Protein AF-A0A1Q5HH75-F1 (afdb_monomer_lite)

pLDDT: mean 80.64, std 16.82, range [31.92, 96.19]

Radius of gyration: 14.9 Å; chains: 1; bounding box: 27×27×46 Å

Sequence (94 aa):
MHELPAGVLWGADGATPAQCAEMLDGLDEFARTCARLGLDDHTGFIEECRWHFDHYPHYLSRRRHVADYPTYIRNRRGPMRVSSPPTPDWLRRR

Foldseek 3Di:
DVDPPQCPPAGNLGQELVNLVVQLVVLVVVVVVCVVVVVVQQVQLSVLSNVCSVCSNVCVVCVVPAPDDCRVCVVVVHDSDRDDGDDDPVNVPD

Structure (mmCIF, N/CA/C/O backbone):
data_AF-A0A1Q5HH75-F1
#
_entry.id   AF-A0A1Q5HH75-F1
#
loop_
_atom_site.group_PDB
_atom_site.id
_atom_site.type_symbol
_atom_site.label_atom_id
_atom_site.label_alt_id
_atom_site.label_comp_id
_atom_site.label_asym_id
_atom_site.label_entity_id
_atom_site.label_seq_id
_atom_site.pdbx_PDB_ins_code
_atom_site.Cartn_x
_atom_site.Cartn_y
_atom_site.Cartn_z
_atom_site.occupancy
_atom_site.B_iso_or_equiv
_atom_site.auth_seq_id
_atom_site.auth_comp_id
_atom_site.auth_asym_id
_atom_site.auth_atom_id
_atom_site.pdbx_PDB_model_num
ATOM 1 N N . MET A 1 1 ? 1.129 13.281 -5.343 1.00 41.28 1 MET A N 1
ATOM 2 C CA . MET A 1 1 ? 1.696 12.100 -6.010 1.00 41.28 1 MET A CA 1
ATOM 3 C C . MET A 1 1 ? 1.653 12.317 -7.514 1.00 41.28 1 MET A C 1
ATOM 5 O O . MET A 1 1 ? 0.589 12.107 -8.074 1.00 41.28 1 MET A O 1
ATOM 9 N N . HIS A 1 2 ? 2.630 12.807 -8.275 1.00 31.92 2 HIS A N 1
ATOM 10 C CA . HIS A 1 2 ? 3.999 13.276 -8.035 1.00 31.92 2 HIS A CA 1
ATOM 11 C C . HIS A 1 2 ? 4.511 13.061 -6.622 1.00 31.92 2 HIS A C 1
ATOM 13 O O . HIS A 1 2 ? 4.019 13.700 -5.696 1.00 31.92 2 HIS A O 1
ATOM 19 N N . GLU A 1 3 ? 5.407 12.082 -6.517 1.00 33.78 3 GLU A N 1
ATOM 20 C CA . GLU A 1 3 ? 6.104 11.629 -5.313 1.00 33.78 3 GLU A CA 1
ATOM 21 C C . GLU A 1 3 ? 5.314 10.615 -4.464 1.00 33.78 3 GLU A C 1
ATOM 23 O O . GLU A 1 3 ? 4.792 10.916 -3.399 1.00 33.78 3 GLU A O 1
ATOM 28 N N . LEU A 1 4 ? 5.252 9.363 -4.942 1.00 40.28 4 LEU A N 1
ATOM 29 C CA . LEU A 1 4 ? 5.724 8.285 -4.062 1.00 40.28 4 LEU A CA 1
ATOM 30 C C . LEU A 1 4 ? 7.174 8.662 -3.732 1.00 40.28 4 LEU A C 1
ATOM 32 O O . LEU A 1 4 ? 7.868 9.046 -4.682 1.00 40.28 4 LEU A O 1
ATOM 36 N N . PRO A 1 5 ? 7.632 8.625 -2.468 1.00 38.31 5 PRO A N 1
ATOM 37 C CA . PRO A 1 5 ? 9.001 8.997 -2.151 1.00 38.31 5 PRO A CA 1
ATOM 38 C C . PRO A 1 5 ? 9.899 8.228 -3.105 1.00 38.31 5 PRO A C 1
ATOM 40 O O . PRO A 1 5 ? 9.800 7.001 -3.177 1.00 38.31 5 PRO A O 1
ATOM 43 N N . ALA A 1 6 ? 10.685 8.949 -3.900 1.00 40.44 6 ALA A N 1
ATOM 44 C CA . ALA A 1 6 ? 11.698 8.344 -4.732 1.00 40.44 6 ALA A CA 1
ATOM 45 C C . ALA A 1 6 ? 12.563 7.481 -3.807 1.00 40.44 6 ALA A C 1
ATOM 47 O O . ALA A 1 6 ? 13.372 7.992 -3.045 1.00 40.44 6 ALA A O 1
ATOM 48 N N . GLY A 1 7 ? 12.320 6.174 -3.806 1.00 46.25 7 GLY A N 1
ATOM 49 C CA . GLY A 1 7 ? 13.250 5.210 -3.268 1.00 46.25 7 GLY A CA 1
ATOM 50 C C . GLY A 1 7 ? 13.634 5.291 -1.798 1.00 46.25 7 GLY A C 1
ATOM 51 O O . GLY A 1 7 ? 14.804 5.062 -1.524 1.00 46.25 7 GLY A O 1
ATOM 52 N N . VAL A 1 8 ? 12.721 5.547 -0.857 1.00 49.44 8 VAL A N 1
ATOM 53 C CA . VAL A 1 8 ? 13.107 5.507 0.574 1.00 49.44 8 VAL A CA 1
ATOM 54 C C . VAL A 1 8 ? 13.600 4.116 1.001 1.00 49.44 8 VAL A C 1
ATOM 56 O O . VAL A 1 8 ? 14.457 4.026 1.871 1.00 49.44 8 VAL A O 1
ATOM 59 N N . LEU A 1 9 ? 13.133 3.043 0.351 1.00 49.50 9 LEU A N 1
ATOM 60 C CA . LEU A 1 9 ? 13.687 1.699 0.552 1.00 49.50 9 LEU A CA 1
ATOM 61 C C . LEU A 1 9 ? 14.596 1.245 -0.600 1.00 49.50 9 LEU A C 1
ATOM 63 O O . LEU A 1 9 ? 15.668 0.716 -0.335 1.00 49.50 9 LEU A O 1
ATOM 67 N N . TRP A 1 10 ? 14.210 1.465 -1.867 1.00 53.69 10 TRP A N 1
ATOM 68 C CA . TRP A 1 10 ? 14.847 0.754 -2.992 1.00 53.69 10 TRP A CA 1
ATOM 69 C C . TRP A 1 10 ? 15.206 1.597 -4.233 1.00 53.69 10 TRP A C 1
ATOM 71 O O . TRP A 1 10 ? 15.608 1.043 -5.249 1.00 53.69 10 TRP A O 1
ATOM 81 N N . GLY A 1 11 ? 15.103 2.927 -4.193 1.00 55.44 11 GLY A N 1
ATOM 82 C CA . GLY A 1 11 ? 15.262 3.764 -5.399 1.00 55.44 11 GLY A CA 1
ATOM 83 C C . GLY A 1 11 ? 13.981 3.911 -6.244 1.00 55.44 11 GLY A C 1
ATOM 84 O O . GLY A 1 11 ? 12.948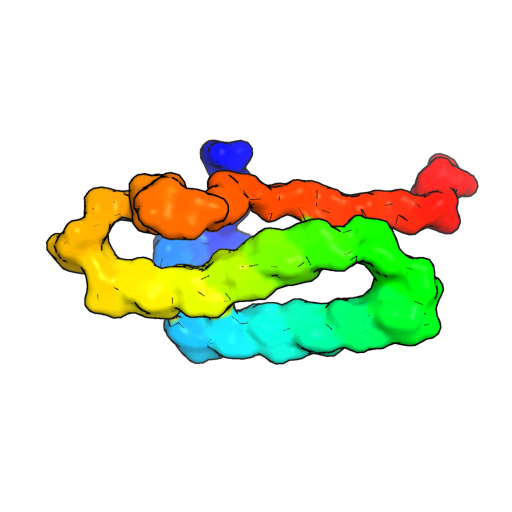 3.294 -5.968 1.00 55.44 11 GLY A O 1
ATOM 85 N N . ALA A 1 12 ? 14.033 4.763 -7.274 1.00 52.97 12 ALA A N 1
ATOM 86 C CA . ALA A 1 12 ? 12.974 4.849 -8.282 1.00 52.97 12 ALA A CA 1
ATOM 87 C C . ALA A 1 12 ? 12.912 3.527 -9.070 1.00 52.97 12 ALA A C 1
ATOM 89 O O . ALA A 1 12 ? 13.931 3.059 -9.566 1.00 52.97 12 ALA A O 1
ATOM 90 N N . ASP A 1 13 ? 11.725 2.923 -9.149 1.00 60.81 13 ASP A N 1
ATOM 91 C CA . ASP A 1 13 ? 11.486 1.572 -9.685 1.00 60.81 13 ASP A CA 1
ATOM 92 C C . ASP A 1 13 ? 12.143 0.401 -8.926 1.00 60.81 13 ASP A C 1
ATOM 94 O O . ASP A 1 13 ? 12.389 -0.664 -9.493 1.00 60.81 13 ASP A O 1
ATOM 98 N N . GLY A 1 14 ? 12.445 0.599 -7.644 1.00 63.09 14 GLY A N 1
ATOM 99 C CA . GLY A 1 14 ? 13.343 -0.275 -6.894 1.00 63.09 14 GLY A CA 1
ATOM 100 C C . GLY A 1 14 ? 12.785 -1.581 -6.336 1.00 63.09 14 GLY A C 1
ATOM 101 O O . GLY A 1 14 ? 13.561 -2.474 -6.010 1.00 63.09 14 GLY A O 1
ATOM 102 N N . ALA A 1 15 ? 11.468 -1.700 -6.163 1.00 74.69 15 ALA A N 1
ATOM 103 C CA . ALA A 1 15 ? 10.909 -2.863 -5.481 1.00 74.69 15 ALA A CA 1
ATOM 104 C C . ALA A 1 15 ? 10.882 -4.079 -6.415 1.00 74.69 15 ALA A C 1
ATOM 106 O O . ALA A 1 15 ? 10.213 -4.077 -7.442 1.00 74.69 15 ALA A O 1
ATOM 107 N N . THR A 1 16 ? 11.596 -5.136 -6.051 1.00 84.06 16 THR A N 1
ATOM 108 C CA . THR A 1 16 ? 11.513 -6.449 -6.698 1.00 84.06 16 THR A CA 1
ATOM 109 C C . THR A 1 16 ? 10.201 -7.158 -6.336 1.00 84.06 16 THR A C 1
ATOM 111 O O . THR A 1 16 ? 9.593 -6.840 -5.313 1.00 84.06 16 THR A O 1
ATOM 114 N N . PRO A 1 17 ? 9.772 -8.181 -7.102 1.00 86.50 17 PRO A N 1
ATOM 115 C CA . PRO A 1 17 ? 8.624 -9.006 -6.724 1.00 86.50 17 PRO A CA 1
ATOM 116 C C . PRO A 1 17 ? 8.721 -9.603 -5.312 1.00 86.50 17 PRO A C 1
ATOM 118 O O . PRO A 1 17 ? 7.720 -9.655 -4.606 1.00 86.50 17 PRO A O 1
ATOM 121 N N . ALA A 1 18 ? 9.923 -10.004 -4.883 1.00 88.00 18 ALA A N 1
ATOM 122 C CA . ALA A 1 18 ? 10.152 -10.521 -3.535 1.00 88.00 18 ALA A CA 1
ATOM 123 C C . ALA A 1 18 ? 9.923 -9.445 -2.461 1.00 88.00 18 ALA A C 1
ATOM 125 O O . ALA A 1 18 ? 9.261 -9.703 -1.464 1.00 88.00 18 ALA A O 1
ATOM 126 N N . GLN A 1 19 ? 10.395 -8.219 -2.698 1.00 87.44 19 GLN A N 1
ATOM 127 C CA . GLN A 1 19 ? 10.157 -7.093 -1.790 1.00 87.44 19 GLN A CA 1
ATOM 128 C C . GLN A 1 19 ? 8.682 -6.672 -1.768 1.00 87.44 19 GLN A C 1
ATOM 130 O O . GLN A 1 19 ? 8.179 -6.271 -0.728 1.00 87.44 19 GLN A O 1
ATOM 135 N N . CYS A 1 20 ? 7.950 -6.785 -2.882 1.00 88.75 20 CYS A N 1
ATOM 136 C CA . CYS A 1 20 ? 6.498 -6.584 -2.868 1.00 88.75 20 CYS A CA 1
ATOM 137 C C . CYS A 1 20 ? 5.779 -7.623 -1.997 1.00 88.75 20 CYS A C 1
ATOM 139 O O . CYS A 1 20 ? 4.843 -7.259 -1.291 1.00 88.75 20 CYS A O 1
ATOM 141 N N . ALA A 1 21 ? 6.227 -8.883 -2.018 1.00 89.69 21 ALA A N 1
ATOM 142 C CA . ALA A 1 21 ? 5.691 -9.925 -1.144 1.00 89.69 21 ALA A CA 1
ATOM 143 C C . ALA A 1 21 ? 5.988 -9.633 0.338 1.00 89.69 21 ALA A C 1
ATOM 145 O O . ALA A 1 21 ? 5.076 -9.669 1.154 1.00 89.69 21 ALA A O 1
ATOM 146 N N . GLU A 1 22 ? 7.217 -9.229 0.669 1.00 90.81 22 GLU A N 1
ATOM 147 C CA . GLU A 1 22 ? 7.586 -8.813 2.032 1.00 90.81 22 GLU A CA 1
ATOM 148 C C . GLU A 1 22 ? 6.714 -7.647 2.538 1.00 90.81 22 GLU A C 1
ATOM 150 O O . GLU A 1 22 ? 6.234 -7.650 3.672 1.00 90.81 22 GLU A O 1
ATOM 155 N N . MET A 1 23 ? 6.446 -6.660 1.678 1.00 90.81 23 MET A N 1
ATOM 156 C CA . MET A 1 23 ? 5.565 -5.539 2.015 1.00 90.81 23 MET A CA 1
ATOM 157 C C . MET A 1 23 ? 4.100 -5.968 2.196 1.00 90.81 23 MET A C 1
ATOM 159 O O . MET A 1 23 ? 3.408 -5.382 3.029 1.00 90.81 23 MET A O 1
ATOM 163 N N . LEU A 1 24 ? 3.620 -6.974 1.453 1.00 92.12 24 LEU A N 1
ATOM 164 C CA . LEU A 1 24 ? 2.293 -7.568 1.669 1.00 92.12 24 LEU A CA 1
ATOM 165 C C . LEU A 1 24 ? 2.212 -8.271 3.024 1.00 92.12 24 LEU A C 1
ATOM 167 O O . LEU A 1 24 ? 1.245 -8.051 3.749 1.00 92.12 24 LEU A O 1
ATOM 171 N N . ASP A 1 25 ? 3.234 -9.039 3.400 1.00 93.56 25 ASP A N 1
ATOM 172 C CA . ASP A 1 25 ? 3.280 -9.723 4.696 1.00 93.56 25 ASP A CA 1
ATOM 173 C C . ASP A 1 25 ? 3.246 -8.719 5.861 1.00 93.56 25 ASP A C 1
ATOM 175 O O . ASP A 1 25 ? 2.468 -8.872 6.810 1.00 93.56 25 ASP A O 1
ATOM 179 N N . GLY A 1 26 ? 4.038 -7.645 5.763 1.00 93.50 26 GLY A N 1
ATOM 180 C CA . GLY A 1 26 ? 4.026 -6.555 6.741 1.00 93.50 26 GLY A CA 1
ATOM 181 C C . GLY A 1 26 ? 2.688 -5.808 6.783 1.00 93.50 26 GLY A C 1
ATOM 182 O O . GLY A 1 26 ? 2.197 -5.461 7.859 1.00 93.50 26 GLY A O 1
ATOM 183 N N . LEU A 1 27 ? 2.051 -5.599 5.627 1.00 94.12 27 LEU A N 1
ATOM 184 C CA . LEU A 1 27 ? 0.724 -4.990 5.546 1.00 94.12 27 LEU A CA 1
ATOM 185 C C . LEU A 1 27 ? -0.353 -5.877 6.188 1.00 94.12 27 LEU A C 1
ATOM 187 O O . LEU A 1 27 ? -1.252 -5.365 6.855 1.00 94.12 27 LEU A O 1
ATOM 191 N N . ASP A 1 28 ? -0.249 -7.195 6.038 1.00 95.00 28 ASP A N 1
ATOM 192 C CA . ASP A 1 28 ? -1.149 -8.152 6.677 1.00 95.00 28 ASP A CA 1
ATOM 193 C C . ASP A 1 28 ? -0.975 -8.166 8.200 1.00 95.00 28 ASP A C 1
ATOM 195 O O . ASP A 1 28 ? -1.959 -8.242 8.942 1.00 95.00 28 ASP A O 1
ATOM 199 N N . GLU A 1 29 ? 0.257 -8.051 8.698 1.00 96.19 29 GLU A N 1
ATOM 200 C CA . GLU A 1 29 ? 0.517 -7.879 10.130 1.00 96.19 29 GLU A CA 1
ATOM 201 C C . GLU A 1 29 ? -0.057 -6.563 10.668 1.00 96.19 29 GLU A C 1
ATOM 203 O O . GLU A 1 29 ? -0.711 -6.546 11.721 1.00 96.19 29 GLU A O 1
ATOM 208 N N . PHE A 1 30 ? 0.128 -5.472 9.926 1.00 92.88 30 PHE A N 1
ATOM 209 C CA . PHE A 1 30 ? -0.456 -4.177 10.250 1.00 92.88 30 PHE A CA 1
ATOM 210 C C . PHE A 1 30 ? -1.988 -4.255 10.307 1.00 92.88 30 PHE A C 1
ATOM 212 O O . PHE A 1 30 ? -2.584 -3.850 11.305 1.00 92.88 30 PHE A O 1
ATOM 219 N N . ALA A 1 31 ? -2.625 -4.868 9.306 1.00 94.12 31 ALA A N 1
ATOM 220 C CA . ALA A 1 31 ? -4.073 -5.052 9.260 1.00 94.12 31 ALA A CA 1
ATOM 221 C C . ALA A 1 31 ? -4.597 -5.870 10.453 1.00 94.12 31 ALA A C 1
ATOM 223 O O . ALA A 1 31 ? -5.578 -5.478 11.090 1.00 94.12 31 ALA A O 1
ATOM 224 N N . ARG A 1 32 ? -3.915 -6.967 10.819 1.00 95.19 32 ARG A N 1
ATOM 225 C CA . ARG A 1 32 ? -4.241 -7.749 12.029 1.00 95.19 32 ARG A CA 1
ATOM 226 C C . ARG A 1 32 ? -4.134 -6.903 13.299 1.00 95.19 32 ARG A C 1
ATOM 228 O O . ARG A 1 32 ? -4.960 -7.037 14.202 1.00 95.19 32 ARG A O 1
ATOM 235 N N . THR A 1 33 ? -3.134 -6.030 13.376 1.00 94.44 33 THR A N 1
ATOM 236 C CA . THR A 1 33 ? -2.946 -5.127 14.517 1.00 94.44 33 THR A CA 1
ATOM 237 C C . THR A 1 33 ? -4.049 -4.076 14.595 1.00 94.44 33 THR A C 1
ATOM 239 O O . THR A 1 33 ? -4.610 -3.891 15.674 1.00 94.44 33 THR A O 1
ATOM 242 N N . CYS A 1 34 ? -4.417 -3.447 13.476 1.00 92.19 34 CYS A N 1
ATOM 243 C CA . CYS A 1 34 ? -5.545 -2.516 13.410 1.00 92.19 34 CYS A CA 1
ATOM 244 C C . CYS A 1 34 ? -6.846 -3.179 13.868 1.00 92.19 34 CYS A C 1
ATOM 246 O O . CYS A 1 34 ? -7.515 -2.642 14.748 1.00 92.19 34 CYS A O 1
ATOM 248 N N . ALA A 1 35 ? -7.152 -4.378 13.362 1.00 92.06 35 ALA A N 1
ATOM 249 C CA . ALA A 1 35 ? -8.342 -5.130 13.758 1.00 92.06 35 ALA A CA 1
ATOM 250 C C . ALA A 1 35 ? -8.360 -5.432 15.267 1.00 92.06 35 ALA A C 1
ATOM 252 O O . ALA A 1 35 ? -9.371 -5.239 15.937 1.00 92.06 35 ALA A O 1
ATOM 253 N N . ARG A 1 36 ? -7.218 -5.841 15.838 1.00 93.69 36 ARG A N 1
ATOM 254 C CA . ARG A 1 36 ? -7.087 -6.087 17.285 1.00 93.69 36 ARG A CA 1
ATOM 255 C C . ARG A 1 36 ? -7.293 -4.825 18.130 1.00 93.69 36 ARG A C 1
ATOM 257 O O . ARG A 1 36 ? -7.704 -4.933 19.282 1.00 93.69 36 ARG A O 1
ATOM 264 N N . LEU A 1 37 ? -6.976 -3.653 17.586 1.00 91.25 37 LEU A N 1
ATOM 265 C CA . LEU A 1 37 ? -7.117 -2.358 18.254 1.00 91.25 37 LEU A CA 1
ATOM 266 C C . LEU A 1 37 ? -8.450 -1.652 17.945 1.00 91.25 37 LEU A C 1
ATOM 268 O O . LEU A 1 37 ? -8.681 -0.575 18.487 1.00 91.25 37 LEU A O 1
ATOM 272 N N . GLY A 1 38 ? -9.314 -2.232 17.101 1.00 91.19 38 GLY A N 1
ATOM 273 C CA . GLY A 1 38 ? -10.569 -1.607 16.665 1.00 91.19 38 GLY A CA 1
ATOM 274 C C . GLY A 1 38 ? -10.370 -0.369 15.780 1.00 91.19 38 GLY A C 1
ATOM 275 O O . GLY A 1 38 ? -11.162 0.566 15.843 1.00 91.19 38 GLY A O 1
ATOM 276 N N . LEU A 1 39 ? -9.283 -0.324 15.003 1.00 88.62 39 LEU A N 1
ATOM 277 C CA . LEU A 1 39 ? -8.933 0.787 14.108 1.00 88.62 39 LEU A CA 1
ATOM 278 C C . LEU A 1 39 ? -9.495 0.563 12.694 1.00 88.62 39 LEU A C 1
ATOM 280 O O . LEU A 1 39 ? -8.747 0.395 11.729 1.00 88.62 39 LEU A O 1
ATOM 284 N N . ASP A 1 40 ? -10.823 0.534 12.580 1.00 86.19 40 ASP A N 1
ATOM 285 C CA . ASP A 1 40 ? -11.526 0.219 11.325 1.00 86.19 40 ASP A CA 1
ATOM 286 C C . ASP A 1 40 ? -11.355 1.304 10.243 1.00 86.19 40 ASP A C 1
ATOM 288 O O . ASP A 1 40 ? -11.463 1.042 9.042 1.00 86.19 40 ASP A O 1
ATOM 292 N N . ASP A 1 41 ? -11.019 2.528 10.651 1.00 87.50 41 ASP A N 1
ATOM 293 C CA . ASP A 1 41 ? -10.765 3.677 9.779 1.00 87.50 41 ASP A CA 1
ATOM 294 C C . ASP A 1 41 ? -9.512 3.521 8.894 1.00 87.50 41 ASP A C 1
ATOM 296 O O . ASP A 1 41 ? -9.364 4.222 7.892 1.00 87.50 41 ASP A O 1
ATOM 300 N N . HIS A 1 42 ? -8.637 2.560 9.199 1.00 89.00 42 HIS A N 1
ATOM 301 C CA . HIS A 1 42 ? -7.437 2.264 8.411 1.00 89.00 42 HIS A CA 1
ATOM 302 C C . HIS A 1 42 ? -7.708 1.387 7.178 1.00 89.00 42 HIS A C 1
ATOM 304 O O . HIS A 1 42 ? -6.811 1.206 6.351 1.00 89.00 42 HIS A O 1
ATOM 310 N N . THR A 1 43 ? -8.929 0.864 7.022 1.00 90.81 43 THR A N 1
ATOM 311 C CA . THR A 1 43 ? -9.285 -0.089 5.956 1.00 90.81 43 THR A CA 1
ATOM 312 C C . THR A 1 43 ? -8.962 0.440 4.560 1.00 90.81 43 THR A C 1
ATOM 314 O O . THR A 1 43 ? -8.295 -0.246 3.791 1.00 90.81 43 THR A O 1
ATOM 317 N N . GLY A 1 44 ? -9.339 1.686 4.252 1.00 91.12 44 GLY A N 1
ATOM 318 C CA . GLY A 1 44 ? -9.079 2.276 2.933 1.00 91.12 44 GLY A CA 1
ATOM 319 C C . GLY A 1 44 ? -7.585 2.373 2.608 1.00 91.12 44 GLY A C 1
ATOM 320 O O . GLY A 1 44 ? -7.156 1.973 1.529 1.00 91.12 44 GLY A O 1
ATOM 321 N N . PHE A 1 45 ? -6.770 2.810 3.574 1.00 92.19 45 PHE A N 1
ATOM 322 C CA . PHE A 1 45 ? -5.312 2.863 3.425 1.00 92.19 45 PHE A CA 1
ATOM 323 C C . PHE A 1 45 ? -4.707 1.475 3.167 1.00 92.19 45 PHE A C 1
ATOM 325 O O . PHE A 1 45 ? -3.832 1.318 2.311 1.00 92.19 45 PHE A O 1
ATOM 332 N N . ILE A 1 46 ? -5.183 0.464 3.898 1.00 93.62 46 ILE A N 1
ATOM 333 C CA . ILE A 1 46 ? -4.716 -0.918 3.767 1.00 93.62 46 ILE A CA 1
ATOM 334 C C . ILE A 1 46 ? -5.065 -1.471 2.383 1.00 93.62 46 ILE A C 1
ATOM 336 O O . ILE A 1 46 ? -4.210 -2.063 1.726 1.00 93.62 46 ILE A O 1
ATOM 340 N N . GLU A 1 47 ? -6.292 -1.262 1.911 1.00 94.38 47 GLU A N 1
ATOM 341 C CA . GLU A 1 47 ? -6.737 -1.736 0.598 1.00 94.38 47 GLU A CA 1
ATOM 342 C C . GLU A 1 47 ? -5.966 -1.076 -0.550 1.00 94.38 47 GLU A C 1
ATOM 344 O O . GLU A 1 47 ? -5.534 -1.761 -1.481 1.00 94.38 47 GLU A O 1
ATOM 349 N N . GLU A 1 48 ? -5.724 0.234 -0.466 1.00 93.00 48 GLU A N 1
ATOM 350 C CA . GLU A 1 48 ? -4.930 0.967 -1.455 1.00 93.00 48 GLU A CA 1
ATOM 351 C C . GLU A 1 48 ? -3.477 0.463 -1.503 1.00 93.00 48 GLU A C 1
ATOM 353 O O . GLU A 1 48 ? -2.942 0.213 -2.588 1.00 93.00 48 GLU A O 1
ATOM 358 N N . CYS A 1 49 ? -2.847 0.245 -0.341 1.00 92.69 49 CYS A N 1
ATOM 359 C CA . CYS A 1 49 ? -1.510 -0.352 -0.255 1.00 92.69 49 CYS A CA 1
ATOM 360 C C . CYS A 1 49 ? -1.479 -1.759 -0.861 1.00 92.69 49 CYS A C 1
ATOM 362 O O . CYS A 1 49 ? -0.612 -2.063 -1.687 1.00 92.69 49 CYS A O 1
ATOM 364 N N . ARG A 1 50 ? -2.445 -2.606 -0.485 1.00 94.94 50 ARG A N 1
ATOM 365 C CA . ARG A 1 50 ? -2.531 -3.995 -0.948 1.00 94.94 50 ARG A CA 1
ATOM 366 C C . ARG A 1 50 ? -2.660 -4.053 -2.463 1.00 94.94 50 ARG A C 1
ATOM 368 O O . ARG A 1 50 ? -1.961 -4.841 -3.097 1.00 94.94 50 ARG A O 1
ATOM 375 N N . TRP A 1 51 ? -3.486 -3.183 -3.047 1.00 94.88 51 TRP A N 1
ATOM 376 C CA . TRP A 1 51 ? -3.627 -3.091 -4.497 1.00 94.88 51 TRP A CA 1
ATOM 377 C C . TRP A 1 51 ? -2.273 -2.844 -5.170 1.00 94.88 51 TRP A C 1
ATOM 379 O O . TRP A 1 51 ? -1.911 -3.555 -6.106 1.00 94.88 51 TRP A O 1
ATOM 389 N N . HIS A 1 52 ? -1.486 -1.884 -4.677 1.00 92.00 52 HIS A N 1
ATOM 390 C CA . HIS A 1 52 ? -0.187 -1.575 -5.272 1.00 92.00 52 HIS A CA 1
ATOM 391 C C . HIS A 1 52 ? 0.828 -2.707 -5.124 1.00 92.00 52 HIS A C 1
ATOM 393 O O . HIS A 1 52 ? 1.502 -3.021 -6.104 1.00 92.00 52 HIS A O 1
ATOM 399 N N . PHE A 1 53 ? 0.951 -3.319 -3.945 1.00 90.81 53 PHE A N 1
ATOM 400 C CA . PHE A 1 53 ? 1.930 -4.391 -3.744 1.00 90.81 53 PHE A CA 1
ATOM 401 C C . PHE A 1 53 ? 1.597 -5.651 -4.551 1.00 90.81 53 PHE A C 1
ATOM 403 O O . PHE A 1 53 ? 2.507 -6.302 -5.056 1.00 90.81 53 PHE A O 1
ATOM 410 N N . ASP A 1 54 ? 0.314 -5.936 -4.766 1.00 91.88 54 ASP A N 1
ATOM 411 C CA . ASP A 1 54 ? -0.141 -7.029 -5.630 1.00 91.88 54 ASP A CA 1
ATOM 412 C C . ASP A 1 54 ? 0.101 -6.733 -7.127 1.00 91.88 54 ASP A C 1
ATOM 414 O O . ASP A 1 54 ? 0.522 -7.588 -7.909 1.00 91.88 54 ASP A O 1
ATOM 418 N N . HIS A 1 55 ? -0.100 -5.481 -7.550 1.00 91.69 55 HIS A N 1
ATOM 419 C CA . HIS A 1 55 ? -0.093 -5.116 -8.968 1.00 91.69 55 HIS A CA 1
ATOM 420 C C . HIS A 1 55 ? 1.264 -4.656 -9.508 1.00 91.69 55 HIS A C 1
ATOM 422 O O . HIS A 1 55 ? 1.493 -4.713 -10.724 1.00 91.69 55 HIS A O 1
ATOM 428 N N . TYR A 1 56 ? 2.167 -4.191 -8.647 1.00 89.88 56 TYR A N 1
ATOM 429 C CA . TYR A 1 56 ? 3.479 -3.707 -9.066 1.00 89.88 56 TYR A CA 1
ATOM 430 C C . TYR A 1 56 ? 4.365 -4.805 -9.687 1.00 89.88 56 TYR A C 1
ATOM 432 O O . TYR A 1 56 ? 4.911 -4.566 -10.768 1.00 89.88 56 TYR A O 1
ATOM 440 N N . PRO A 1 57 ? 4.444 -6.037 -9.140 1.00 89.38 57 PRO A N 1
ATOM 441 C CA . PRO A 1 57 ? 5.173 -7.137 -9.781 1.00 89.38 57 PRO A CA 1
ATOM 442 C C . PRO A 1 57 ? 4.663 -7.448 -11.193 1.00 89.38 57 PRO A C 1
ATOM 444 O O . PRO A 1 57 ? 5.444 -7.694 -12.118 1.00 89.38 57 PRO A O 1
ATOM 447 N N . HIS A 1 58 ? 3.343 -7.376 -11.391 1.00 89.62 58 HIS A N 1
ATOM 448 C CA . HIS A 1 58 ? 2.728 -7.568 -12.704 1.00 89.62 58 HIS A CA 1
ATOM 449 C C . HIS A 1 58 ? 3.147 -6.478 -13.689 1.00 89.62 58 HIS A C 1
ATOM 451 O O . HIS A 1 58 ? 3.539 -6.788 -14.817 1.00 89.62 58 HIS A O 1
ATOM 457 N N . TYR A 1 59 ? 3.143 -5.216 -13.254 1.00 88.56 59 TYR A N 1
ATOM 458 C CA . TYR A 1 59 ? 3.673 -4.105 -14.041 1.00 88.56 59 TYR A CA 1
ATOM 459 C C . TYR A 1 59 ? 5.140 -4.333 -14.432 1.00 88.56 59 TYR A C 1
ATOM 461 O O . TYR A 1 59 ? 5.469 -4.228 -15.615 1.00 88.56 59 TYR A O 1
ATOM 469 N N . LEU A 1 60 ? 6.001 -4.721 -13.484 1.00 85.19 60 LEU A N 1
ATOM 470 C CA . LEU A 1 60 ? 7.422 -4.975 -13.748 1.00 85.19 60 LEU A CA 1
ATOM 471 C C . LEU A 1 60 ? 7.628 -6.059 -14.810 1.00 85.19 60 LEU A C 1
ATOM 473 O O . LEU A 1 60 ? 8.426 -5.873 -15.729 1.00 85.19 60 LEU A O 1
ATOM 477 N N . SER A 1 61 ? 6.850 -7.146 -14.753 1.00 85.25 61 SER A N 1
ATOM 478 C CA . SER A 1 61 ? 6.911 -8.225 -15.751 1.00 85.25 61 SER A CA 1
ATOM 479 C C . SER A 1 61 ? 6.530 -7.774 -17.171 1.00 85.25 61 SER A C 1
ATOM 481 O O . SER A 1 61 ? 6.93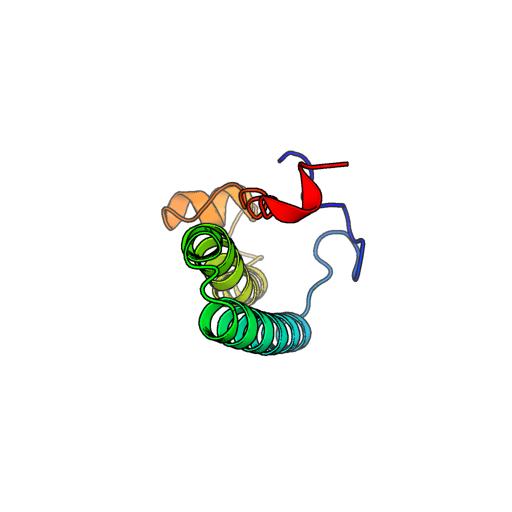5 -8.394 -18.154 1.00 85.25 61 SER A O 1
ATOM 483 N N . ARG A 1 62 ? 5.771 -6.676 -17.300 1.00 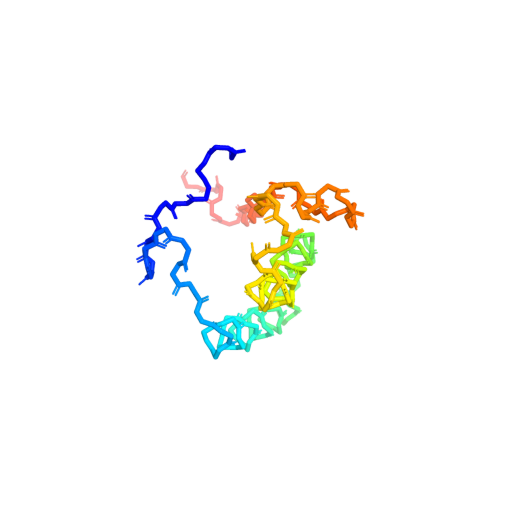84.12 62 ARG A N 1
ATOM 484 C CA . ARG A 1 62 ? 5.239 -6.153 -18.571 1.00 84.12 62 ARG A CA 1
ATOM 485 C C . ARG A 1 62 ? 5.796 -4.787 -18.953 1.00 84.12 62 ARG A C 1
ATOM 487 O O . ARG A 1 62 ? 5.306 -4.188 -19.909 1.00 84.12 62 ARG A O 1
ATOM 494 N N . ARG A 1 63 ? 6.832 -4.303 -18.265 1.00 78.06 63 ARG A N 1
ATOM 495 C CA . ARG A 1 63 ? 7.376 -2.945 -18.437 1.00 78.06 63 ARG A CA 1
ATOM 496 C C . ARG A 1 63 ? 7.792 -2.622 -19.879 1.00 78.06 63 ARG A C 1
ATOM 498 O O . ARG A 1 63 ? 7.729 -1.476 -20.292 1.00 78.06 63 ARG A O 1
ATOM 505 N N . ARG A 1 64 ? 8.146 -3.632 -20.682 1.00 78.38 64 ARG A N 1
ATOM 506 C CA . ARG A 1 64 ? 8.450 -3.479 -22.120 1.00 78.38 64 ARG A CA 1
ATOM 507 C C . ARG A 1 64 ? 7.245 -3.100 -22.995 1.00 78.38 64 ARG A C 1
ATOM 509 O O . ARG A 1 64 ? 7.443 -2.639 -24.111 1.00 78.38 64 ARG A O 1
ATOM 516 N N . HIS A 1 65 ? 6.023 -3.310 -22.512 1.00 77.50 65 HIS A N 1
ATOM 517 C CA . HIS A 1 65 ? 4.777 -3.129 -23.266 1.00 77.50 65 HIS A CA 1
ATOM 518 C C . HIS A 1 65 ? 3.835 -2.093 -22.640 1.00 77.50 65 HIS A C 1
ATOM 520 O O . HIS A 1 65 ? 2.729 -1.888 -23.135 1.00 77.50 65 HIS A O 1
ATOM 526 N N . VAL A 1 66 ? 4.241 -1.457 -21.540 1.00 73.88 66 VAL A N 1
ATOM 527 C CA . VAL A 1 66 ? 3.439 -0.466 -20.821 1.00 73.88 66 VAL A CA 1
ATOM 528 C C . VAL A 1 66 ? 4.286 0.782 -20.623 1.00 73.88 66 VAL A C 1
ATOM 530 O O . VAL A 1 66 ? 5.397 0.679 -20.117 1.00 73.88 66 VAL A O 1
ATOM 533 N N . ALA A 1 67 ? 3.762 1.940 -21.035 1.00 78.62 67 ALA A N 1
ATOM 534 C CA . ALA A 1 67 ? 4.514 3.195 -21.080 1.00 78.62 67 ALA A CA 1
ATOM 535 C C . ALA A 1 67 ? 5.086 3.599 -19.711 1.00 78.62 67 ALA A C 1
ATOM 537 O O . ALA A 1 67 ? 6.278 3.868 -19.592 1.00 78.62 67 ALA A O 1
ATOM 538 N N . ASP A 1 68 ? 4.242 3.607 -18.679 1.00 85.81 68 ASP A N 1
ATOM 539 C CA . ASP A 1 68 ? 4.620 3.949 -17.312 1.00 85.81 68 ASP A CA 1
ATOM 540 C C . ASP A 1 68 ? 3.624 3.366 -16.292 1.00 85.81 68 ASP A C 1
ATOM 542 O O . ASP A 1 68 ? 2.530 2.897 -16.636 1.00 85.81 68 ASP A O 1
ATOM 546 N N . TYR A 1 69 ? 4.015 3.369 -15.016 1.00 86.62 69 TYR A N 1
ATOM 547 C CA . TYR A 1 69 ? 3.183 2.843 -13.934 1.00 86.62 69 TYR A CA 1
ATOM 548 C C . TYR A 1 69 ? 1.882 3.645 -13.711 1.00 86.62 69 TYR A C 1
ATOM 550 O O . TYR A 1 69 ? 0.831 3.021 -13.563 1.00 86.62 69 TYR A O 1
ATOM 558 N N . PRO A 1 70 ? 1.861 4.994 -13.759 1.00 89.50 70 PRO A N 1
ATOM 559 C CA . PRO A 1 70 ? 0.608 5.754 -13.715 1.00 89.50 70 PRO A CA 1
ATOM 560 C C . PRO A 1 70 ? -0.417 5.321 -14.773 1.00 89.50 70 PRO A C 1
ATOM 562 O O . PRO A 1 70 ? -1.600 5.168 -14.470 1.00 89.50 70 PRO A O 1
ATOM 565 N N . THR A 1 71 ? 0.020 5.073 -16.005 1.00 89.69 71 THR A N 1
ATOM 566 C CA . THR A 1 71 ? -0.832 4.578 -17.093 1.00 89.69 71 THR A CA 1
ATOM 567 C C . THR A 1 71 ? -1.314 3.159 -16.808 1.00 89.69 71 THR A C 1
ATOM 569 O O . THR A 1 71 ? -2.496 2.858 -16.988 1.00 89.69 71 THR A O 1
ATOM 572 N N . TYR A 1 72 ? -0.433 2.296 -16.295 1.00 90.88 72 TYR A N 1
ATOM 573 C CA . TYR A 1 72 ? -0.794 0.951 -15.845 1.00 90.88 72 TYR A CA 1
ATOM 574 C C . TYR A 1 72 ? -1.930 0.971 -14.806 1.00 90.88 72 TYR A C 1
ATOM 576 O O . TYR A 1 72 ? -2.881 0.191 -14.932 1.00 90.88 72 TYR A O 1
ATOM 584 N N . ILE A 1 73 ? -1.839 1.870 -13.815 1.00 92.00 73 ILE A N 1
ATOM 585 C CA . ILE A 1 73 ? -2.837 2.050 -12.752 1.00 92.00 73 ILE A CA 1
ATOM 586 C C . ILE A 1 73 ? -4.175 2.497 -13.342 1.00 92.00 73 ILE A C 1
ATOM 588 O O . ILE A 1 73 ? -5.200 1.860 -13.092 1.00 92.00 73 ILE A O 1
ATOM 592 N N . ARG A 1 74 ? -4.172 3.550 -14.174 1.00 92.19 74 ARG A N 1
ATOM 593 C CA . ARG A 1 74 ? -5.395 4.085 -14.802 1.00 92.19 74 ARG A CA 1
ATOM 594 C C . ARG A 1 74 ? -6.131 3.028 -15.614 1.00 92.19 74 ARG A C 1
ATOM 596 O O . ARG A 1 74 ? -7.343 2.890 -15.475 1.00 92.19 74 ARG A O 1
ATOM 603 N N . ASN A 1 75 ? -5.399 2.237 -16.398 1.00 91.88 75 ASN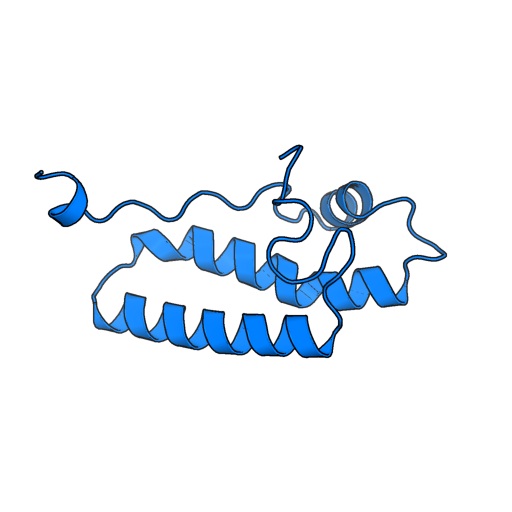 A N 1
ATOM 604 C CA . ASN A 1 75 ? -5.980 1.180 -17.229 1.00 91.88 75 ASN A CA 1
ATOM 605 C C . ASN A 1 75 ? -6.691 0.093 -16.410 1.00 91.88 75 ASN A C 1
ATOM 607 O O . ASN A 1 75 ? -7.564 -0.594 -16.933 1.00 91.88 75 ASN A O 1
ATOM 611 N N . ARG A 1 76 ? -6.336 -0.060 -15.131 1.00 92.69 76 ARG A N 1
ATOM 612 C CA . ARG A 1 76 ? -6.947 -1.020 -14.201 1.00 92.69 76 ARG A CA 1
ATOM 613 C C . ARG A 1 76 ? -7.880 -0.376 -13.184 1.00 92.69 76 ARG A C 1
ATOM 615 O O . ARG A 1 76 ? -8.355 -1.074 -12.297 1.00 92.69 76 ARG A O 1
ATOM 622 N N . ARG A 1 77 ? -8.152 0.929 -13.313 1.00 94.06 77 ARG A N 1
ATOM 623 C CA . ARG A 1 77 ? -8.957 1.705 -12.354 1.00 94.06 77 ARG A CA 1
ATOM 624 C C . ARG A 1 77 ? -8.436 1.576 -10.914 1.00 94.06 77 ARG A C 1
ATOM 626 O O . ARG A 1 77 ? -9.222 1.558 -9.975 1.00 94.06 77 ARG A O 1
ATOM 633 N N . GLY A 1 78 ? -7.116 1.459 -10.761 1.00 91.31 78 GLY A N 1
ATOM 634 C CA . GLY A 1 78 ? -6.471 1.384 -9.453 1.00 91.31 78 GLY A CA 1
ATOM 635 C C . GLY A 1 78 ? -6.350 2.750 -8.767 1.00 91.31 78 GLY A C 1
ATOM 636 O O . GLY A 1 78 ? -6.532 3.789 -9.415 1.00 91.31 78 GLY A O 1
ATOM 637 N N . PRO A 1 79 ? -5.994 2.768 -7.473 1.00 91.56 79 PRO A N 1
ATOM 638 C CA . PRO A 1 79 ? -5.717 3.993 -6.740 1.00 91.56 79 PRO A CA 1
ATOM 639 C C . PRO A 1 79 ? -4.498 4.700 -7.341 1.00 91.56 79 PRO A C 1
ATOM 641 O O . PRO A 1 79 ? -3.389 4.181 -7.373 1.00 91.56 79 PRO A O 1
ATOM 644 N N . MET A 1 80 ? -4.695 5.919 -7.845 1.00 88.94 80 MET A N 1
ATOM 645 C CA . MET A 1 80 ? -3.590 6.756 -8.342 1.00 88.94 80 MET A CA 1
ATOM 646 C C . MET A 1 80 ? -2.681 7.245 -7.214 1.00 88.94 80 MET A C 1
ATOM 648 O O . MET A 1 80 ? -1.557 7.683 -7.468 1.00 88.94 80 MET A O 1
ATOM 652 N N . ARG A 1 81 ? -3.216 7.255 -5.992 1.00 85.38 81 ARG A N 1
ATOM 653 C CA . ARG A 1 81 ? -2.571 7.708 -4.771 1.00 85.38 81 ARG A CA 1
ATOM 654 C C . ARG A 1 81 ? -3.038 6.827 -3.624 1.00 85.38 81 ARG A C 1
ATOM 656 O O . ARG A 1 81 ? -4.214 6.493 -3.585 1.00 85.38 81 ARG A O 1
ATOM 663 N N . VAL A 1 82 ? -2.131 6.537 -2.705 1.00 83.88 82 VAL A N 1
ATOM 664 C CA . VAL A 1 82 ? -2.453 6.004 -1.382 1.00 83.88 82 VAL A CA 1
ATOM 665 C C . VAL A 1 82 ? -2.755 7.176 -0.449 1.00 83.88 82 VAL A C 1
ATOM 667 O O . VAL A 1 82 ? -1.956 8.108 -0.323 1.00 83.88 82 VAL A O 1
ATOM 670 N N . SER A 1 83 ? -3.925 7.162 0.164 1.00 82.81 83 SER A N 1
ATOM 671 C CA . SER A 1 83 ? -4.346 8.125 1.174 1.00 82.81 83 SER A CA 1
ATOM 672 C C . SER A 1 83 ? -3.464 7.994 2.416 1.00 82.81 83 SER A C 1
ATOM 674 O O . SER A 1 83 ? -2.977 6.914 2.723 1.00 82.81 83 SER A O 1
ATOM 676 N N . SER A 1 84 ? -3.226 9.071 3.162 1.00 81.94 84 SER A N 1
ATOM 677 C CA . SER A 1 84 ? -2.538 8.919 4.451 1.00 81.94 84 SER A CA 1
ATOM 678 C C . SER A 1 84 ? -3.413 8.105 5.410 1.00 81.94 84 SER A C 1
ATOM 680 O O . SER A 1 84 ? -4.627 8.337 5.433 1.00 81.94 84 SER A O 1
ATOM 682 N N . PRO A 1 85 ? -2.839 7.202 6.228 1.00 80.7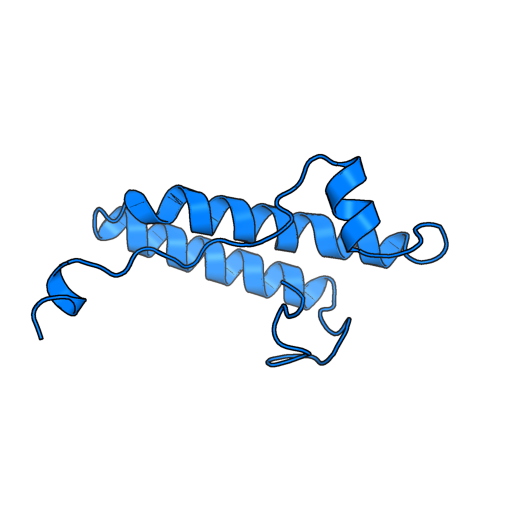5 85 PRO A N 1
ATOM 683 C CA . PRO A 1 85 ? -3.613 6.543 7.268 1.00 80.75 85 PRO A CA 1
ATOM 684 C C . PRO A 1 85 ? -4.187 7.603 8.220 1.00 80.75 85 PRO A C 1
ATOM 686 O O . PRO A 1 85 ? -3.519 8.612 8.499 1.00 80.75 85 PRO A O 1
ATOM 689 N N . PRO A 1 86 ? -5.425 7.421 8.704 1.00 79.38 86 PRO A N 1
ATOM 690 C CA . PRO A 1 86 ? -6.026 8.362 9.632 1.00 79.38 86 PRO A CA 1
ATOM 691 C C . PRO A 1 86 ? -5.194 8.436 10.912 1.00 79.38 86 PRO A C 1
ATOM 693 O O . PRO A 1 86 ? -4.730 7.435 11.449 1.00 79.38 86 PRO A O 1
ATOM 696 N N . THR A 1 87 ? -4.973 9.652 11.408 1.00 77.00 87 THR A N 1
ATOM 697 C CA . THR A 1 87 ? -4.277 9.841 12.683 1.00 77.00 87 THR A CA 1
ATOM 698 C C . THR A 1 87 ? -5.228 9.482 13.824 1.00 77.00 87 THR A C 1
ATOM 700 O O . THR A 1 87 ? -6.263 10.154 13.933 1.00 77.00 87 THR A O 1
ATOM 703 N N . PRO A 1 88 ? -4.885 8.503 14.684 1.00 68.19 88 PRO A N 1
ATOM 704 C CA . PRO A 1 88 ? -5.727 8.120 15.808 1.00 68.19 88 PRO A CA 1
ATOM 705 C C . PRO A 1 88 ? -6.016 9.304 16.731 1.00 68.19 88 PRO A C 1
ATOM 707 O O . PRO A 1 88 ? -5.144 10.141 16.979 1.00 68.19 88 PRO A O 1
ATOM 710 N N . ASP A 1 89 ? -7.214 9.350 17.309 1.00 69.50 89 ASP A N 1
ATOM 711 C CA . ASP A 1 89 ? -7.646 10.469 18.157 1.00 69.50 89 ASP A CA 1
ATOM 712 C C . ASP A 1 89 ? -6.737 10.717 19.370 1.00 69.50 89 ASP A C 1
ATOM 714 O O . ASP A 1 89 ? -6.593 11.854 19.819 1.00 69.50 89 ASP A O 1
ATOM 718 N N . TRP A 1 90 ? -6.071 9.684 19.888 1.00 67.94 90 TRP A N 1
ATOM 719 C CA . TRP A 1 90 ? -5.130 9.815 21.005 1.00 67.94 90 TRP A CA 1
ATOM 720 C C . TRP A 1 90 ? -3.811 10.510 20.620 1.00 67.94 90 TRP A C 1
ATOM 722 O O . TRP A 1 90 ? -3.151 11.069 21.491 1.00 67.94 90 TRP A O 1
ATOM 732 N N . LEU A 1 91 ? -3.451 10.541 19.332 1.00 62.16 91 LEU A N 1
ATOM 733 C CA . LEU A 1 91 ? -2.330 11.328 18.799 1.00 62.16 91 LEU A CA 1
ATOM 734 C C . LEU A 1 91 ? -2.713 12.794 18.550 1.00 62.16 91 LEU A C 1
ATOM 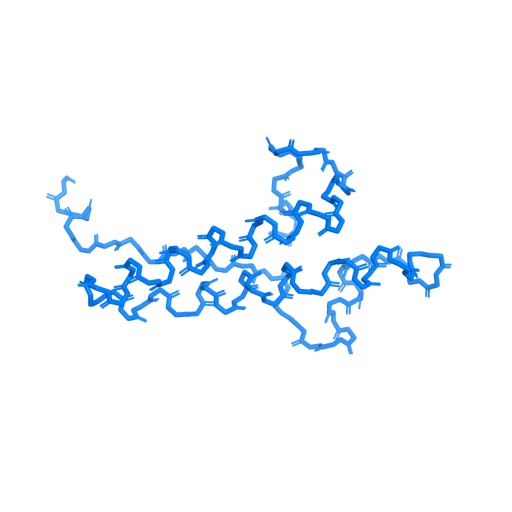736 O O . LEU A 1 91 ? -1.836 13.653 18.535 1.00 62.16 91 LEU A O 1
ATOM 740 N N . ARG A 1 92 ? -4.008 13.096 18.378 1.00 61.94 92 ARG A N 1
ATOM 741 C CA . ARG A 1 92 ? -4.516 14.460 18.134 1.00 61.94 92 ARG A CA 1
ATOM 742 C C . ARG A 1 92 ? -4.638 15.309 19.405 1.00 61.94 92 ARG A C 1
ATOM 744 O O . ARG A 1 92 ? -4.796 16.519 19.305 1.00 61.94 92 ARG A O 1
ATOM 751 N N . ARG A 1 93 ? -4.597 14.695 20.593 1.00 57.03 93 ARG A N 1
ATOM 752 C CA . ARG A 1 93 ? -4.797 15.360 21.899 1.00 57.03 93 ARG A CA 1
ATOM 753 C C . ARG A 1 93 ? -3.501 15.881 22.545 1.00 57.03 93 ARG A C 1
ATOM 755 O O . ARG A 1 93 ? -3.426 15.913 23.773 1.00 57.03 93 ARG A O 1
ATOM 762 N N . ARG A 1 94 ? -2.484 16.246 21.761 1.00 51.47 94 ARG A N 1
ATOM 763 C CA . ARG A 1 94 ? -1.199 16.741 22.277 1.00 51.47 94 ARG A CA 1
ATOM 764 C C . ARG A 1 94 ? -0.920 18.173 21.854 1.00 51.47 94 ARG A C 1
ATOM 766 O O . ARG A 1 94 ? -1.225 18.495 20.687 1.00 51.47 94 ARG A O 1
#

Secondary structure (DSSP, 8-state):
---S-TTSSS-TT---HHHHHHHHHHHHHHHHHHHHHT-GGGHHHHHHHHHHHHHHHHHHHTGGG-S-HHHHHHHTT--SSPPPPPPPHHHH--